Protein AF-A0A2T4LJW8-F1 (afdb_monomer_lite)

pLDDT: mean 87.99, std 11.48, range [45.34, 96.75]

Foldseek 3Di:
DVVVVLQVQLCPQLVVVLVVLVVLLVVLVQQLDCVRPNPCSDPPHPSVVVSVVSNVVSVVCVVVVVVSCVVSNCVSSDDDDPPDD

Structure (mmCIF, N/CA/C/O backbone):
data_AF-A0A2T4LJW8-F1
#
_entry.id   AF-A0A2T4LJW8-F1
#
loop_
_atom_site.group_PDB
_atom_site.id
_atom_site.type_symbol
_atom_site.label_atom_id
_atom_site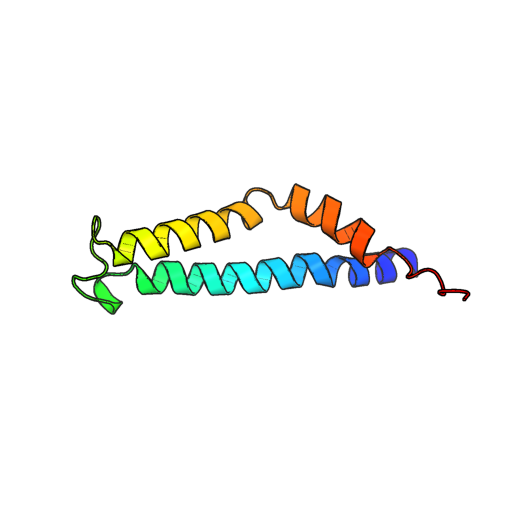.label_alt_id
_atom_site.label_comp_id
_atom_site.label_asym_id
_atom_site.label_entity_id
_atom_site.label_seq_id
_atom_site.pdbx_PDB_ins_code
_atom_site.Cartn_x
_atom_site.Cartn_y
_atom_site.Cartn_z
_atom_site.occupancy
_atom_site.B_iso_or_equiv
_atom_site.auth_seq_id
_atom_site.auth_comp_id
_atom_site.auth_asym_id
_atom_site.auth_atom_id
_atom_site.pdbx_PDB_model_num
ATOM 1 N N . MET A 1 1 ? 17.120 10.998 -24.961 1.00 66.81 1 MET A N 1
ATOM 2 C CA . MET A 1 1 ? 15.846 11.677 -24.608 1.00 66.81 1 MET A CA 1
ATOM 3 C C . MET A 1 1 ? 14.606 10.784 -24.741 1.00 66.81 1 MET A C 1
ATOM 5 O O . MET A 1 1 ? 13.824 10.732 -23.801 1.00 66.81 1 MET A O 1
ATOM 9 N N . ASN A 1 2 ? 14.425 10.042 -25.844 1.00 81.50 2 ASN A N 1
ATOM 10 C CA . ASN A 1 2 ? 13.228 9.203 -26.051 1.00 81.50 2 ASN A CA 1
ATOM 11 C C . ASN A 1 2 ? 13.086 8.033 -25.060 1.00 81.50 2 ASN A C 1
ATOM 13 O O 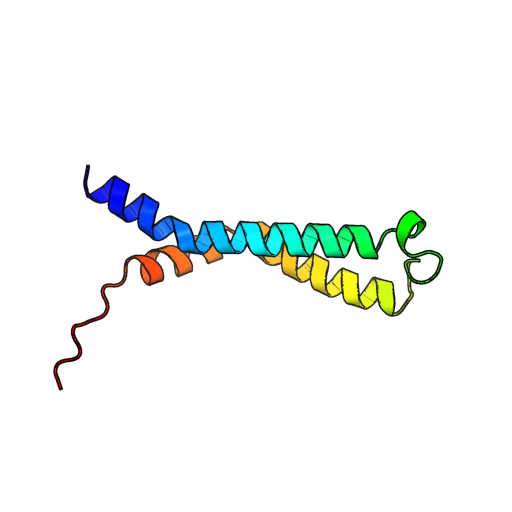. ASN A 1 2 ? 11.975 7.736 -24.635 1.00 81.50 2 ASN A O 1
ATOM 17 N N . ALA A 1 3 ? 14.194 7.411 -24.645 1.00 82.31 3 ALA A N 1
ATOM 18 C CA . ALA A 1 3 ? 14.171 6.320 -23.667 1.00 82.31 3 ALA A CA 1
ATOM 19 C C . ALA A 1 3 ? 13.645 6.769 -22.292 1.00 82.31 3 ALA A C 1
ATOM 21 O O . ALA A 1 3 ? 12.780 6.108 -21.732 1.00 82.31 3 ALA A O 1
ATOM 22 N N . ILE A 1 4 ? 14.088 7.931 -21.797 1.00 86.12 4 ILE A N 1
ATOM 23 C CA . ILE A 1 4 ? 13.642 8.496 -20.511 1.00 86.12 4 ILE A CA 1
ATOM 24 C C . ILE A 1 4 ? 12.155 8.864 -20.563 1.00 86.12 4 ILE A C 1
ATOM 26 O O . ILE A 1 4 ? 11.414 8.532 -19.645 1.00 86.12 4 ILE A O 1
ATOM 30 N N . LYS A 1 5 ? 11.687 9.486 -21.656 1.00 87.44 5 LYS A N 1
ATOM 31 C CA . LYS A 1 5 ? 10.255 9.787 -21.837 1.00 87.44 5 LYS A CA 1
ATOM 32 C C . LYS A 1 5 ? 9.401 8.518 -21.863 1.00 87.44 5 LYS A C 1
ATOM 34 O O . LYS A 1 5 ? 8.343 8.475 -21.246 1.00 87.44 5 LYS A O 1
ATOM 39 N N . ARG A 1 6 ? 9.871 7.478 -22.556 1.00 84.19 6 ARG A N 1
ATOM 40 C CA . ARG A 1 6 ? 9.178 6.189 -22.653 1.00 84.19 6 ARG A CA 1
ATOM 41 C C . ARG A 1 6 ? 9.184 5.432 -21.321 1.00 84.19 6 ARG A C 1
ATOM 43 O O . ARG A 1 6 ? 8.172 4.844 -20.969 1.00 84.19 6 ARG A O 1
ATOM 50 N N . PHE A 1 7 ? 10.277 5.504 -20.565 1.00 87.44 7 PHE A N 1
ATOM 51 C CA . PHE A 1 7 ? 10.363 4.967 -19.209 1.00 87.44 7 PHE A CA 1
ATOM 52 C C . PHE A 1 7 ? 9.420 5.706 -18.250 1.00 87.44 7 PHE A C 1
ATOM 54 O O . PHE A 1 7 ? 8.606 5.072 -17.592 1.00 87.44 7 PHE A O 1
ATOM 61 N N . GLY A 1 8 ? 9.433 7.043 -18.245 1.00 88.31 8 GLY A N 1
ATOM 62 C CA . GLY A 1 8 ? 8.512 7.842 -17.429 1.00 88.31 8 GLY A CA 1
ATOM 63 C C . GLY A 1 8 ? 7.038 7.587 -17.765 1.00 88.31 8 GLY A C 1
ATOM 64 O O . GLY A 1 8 ? 6.219 7.433 -16.868 1.00 88.31 8 GLY A O 1
ATOM 65 N N . SER A 1 9 ? 6.702 7.451 -19.053 1.00 87.94 9 SER A N 1
ATOM 66 C CA . SER A 1 9 ? 5.359 7.050 -19.498 1.00 87.94 9 SER A CA 1
ATOM 67 C C . SER A 1 9 ? 4.973 5.649 -19.011 1.00 87.94 9 SER A C 1
ATOM 69 O O . SER A 1 9 ? 3.837 5.444 -18.592 1.00 87.94 9 SER A O 1
ATOM 71 N N . ALA A 1 10 ? 5.904 4.696 -19.030 1.00 89.56 10 ALA A N 1
ATOM 72 C CA . ALA A 1 10 ? 5.682 3.335 -18.557 1.00 89.56 10 ALA A CA 1
ATOM 73 C C . ALA A 1 10 ? 5.464 3.244 -17.037 1.00 89.56 10 ALA A C 1
ATOM 75 O O . ALA A 1 10 ? 4.740 2.367 -16.562 1.00 89.56 10 ALA A O 1
ATOM 76 N N . MET A 1 11 ? 6.047 4.168 -16.274 1.00 91.44 11 MET A N 1
ATOM 77 C CA . MET A 1 11 ? 5.892 4.241 -14.820 1.00 91.44 11 MET A CA 1
ATOM 78 C C . MET A 1 11 ? 4.522 4.755 -14.364 1.00 91.44 11 MET A C 1
ATOM 80 O O . MET A 1 11 ? 4.199 4.621 -13.188 1.00 91.44 11 MET A O 1
ATOM 84 N N . ILE A 1 12 ? 3.686 5.300 -15.253 1.00 90.62 12 ILE A N 1
ATOM 85 C CA . ILE A 1 12 ? 2.348 5.792 -14.878 1.00 90.62 12 ILE A CA 1
ATOM 86 C C . ILE A 1 12 ? 1.496 4.680 -14.256 1.00 90.62 12 ILE A C 1
ATOM 88 O O . ILE A 1 12 ? 0.793 4.930 -13.282 1.00 90.62 12 ILE A O 1
ATOM 92 N N . VAL A 1 13 ? 1.587 3.455 -14.782 1.00 88.56 13 VAL A N 1
ATOM 93 C CA . VAL A 1 13 ? 0.814 2.300 -14.299 1.00 88.56 13 VAL A CA 1
ATOM 94 C C . VAL A 1 13 ? 1.127 1.963 -12.832 1.00 88.56 13 VAL A C 1
ATOM 96 O O . VAL A 1 13 ? 0.203 2.007 -12.019 1.00 88.56 13 VAL A O 1
ATOM 99 N N . PRO A 1 14 ? 2.386 1.675 -12.444 1.00 90.06 14 PRO A N 1
ATOM 100 C CA . PRO A 1 14 ? 2.705 1.410 -11.042 1.00 90.06 14 PRO A CA 1
ATOM 101 C C . PRO A 1 14 ? 2.435 2.622 -10.134 1.00 90.06 14 PRO A C 1
ATOM 103 O O . PRO A 1 14 ? 1.948 2.450 -9.020 1.00 90.06 14 PRO A O 1
ATOM 106 N N . VAL A 1 15 ? 2.658 3.852 -10.614 1.00 92.00 15 VAL A N 1
ATOM 107 C CA . VAL A 1 15 ? 2.388 5.076 -9.835 1.00 92.00 15 VAL A CA 1
ATOM 108 C C . VAL A 1 15 ? 0.899 5.234 -9.503 1.00 92.00 15 VAL A C 1
ATOM 110 O O . VAL A 1 15 ? 0.553 5.498 -8.353 1.00 92.00 15 VAL A O 1
ATOM 113 N N . LEU A 1 16 ? 0.009 5.033 -10.480 1.00 92.88 16 LEU A N 1
ATOM 114 C CA . LEU A 1 16 ? -1.444 5.051 -10.268 1.00 92.88 16 LEU A CA 1
ATOM 115 C C . LEU A 1 16 ? -1.884 3.981 -9.270 1.00 92.88 16 LEU A C 1
ATOM 117 O O . LEU A 1 16 ? -2.767 4.228 -8.450 1.00 92.88 16 LEU A O 1
ATOM 121 N N . MET A 1 17 ? -1.249 2.811 -9.319 1.00 92.06 17 MET A N 1
ATOM 122 C CA . MET A 1 17 ? -1.537 1.730 -8.389 1.00 92.06 17 MET A CA 1
ATOM 123 C C . MET A 1 17 ? -1.199 2.137 -6.951 1.00 92.06 17 MET A C 1
ATOM 125 O O . MET A 1 17 ? -2.038 1.984 -6.066 1.00 92.06 17 MET A O 1
ATOM 129 N N . PHE A 1 18 ? -0.038 2.753 -6.713 1.00 93.56 18 PHE A N 1
ATOM 130 C CA . PHE A 1 18 ? 0.307 3.265 -5.383 1.00 93.56 18 PHE A CA 1
ATOM 131 C C . PHE A 1 18 ? -0.638 4.362 -4.899 1.00 93.56 18 PHE A C 1
ATOM 133 O O . PHE A 1 18 ? -1.017 4.354 -3.731 1.00 93.56 18 PHE A O 1
ATOM 140 N N . ALA A 1 19 ? -1.061 5.275 -5.776 1.00 94.94 19 ALA A N 1
ATOM 141 C CA . ALA A 1 19 ? -2.038 6.298 -5.407 1.00 94.94 19 ALA A CA 1
ATOM 142 C C . ALA A 1 19 ? -3.372 5.670 -4.967 1.00 94.94 19 ALA A C 1
ATOM 144 O O . ALA A 1 19 ? -3.924 6.047 -3.935 1.00 94.94 19 ALA A O 1
ATOM 145 N N . PHE A 1 20 ? -3.854 4.666 -5.704 1.00 95.38 20 PHE A N 1
ATOM 146 C CA . PHE A 1 20 ? -5.064 3.929 -5.352 1.00 95.38 20 PHE A CA 1
ATOM 147 C C . PHE A 1 20 ? -4.932 3.224 -3.995 1.00 95.38 20 PHE A C 1
ATOM 149 O O . PHE A 1 20 ? -5.741 3.462 -3.098 1.00 95.38 20 PHE A O 1
ATOM 156 N N . PHE A 1 21 ? -3.894 2.403 -3.810 1.00 95.44 21 PHE A N 1
ATOM 157 C CA . PHE A 1 21 ? -3.704 1.666 -2.559 1.00 95.44 21 PHE A CA 1
ATOM 158 C C . PHE A 1 21 ? -3.413 2.588 -1.372 1.00 95.44 21 PHE A C 1
ATOM 160 O O . PHE A 1 21 ? -3.835 2.279 -0.264 1.00 95.44 21 PHE A O 1
ATOM 167 N N . GLY A 1 22 ? -2.779 3.743 -1.587 1.00 95.88 22 GLY A N 1
ATOM 168 C CA . GLY A 1 22 ? -2.580 4.756 -0.551 1.00 95.88 22 GLY A CA 1
ATOM 169 C C . GLY A 1 22 ? -3.897 5.352 -0.048 1.00 95.88 22 GLY A C 1
ATOM 170 O O . GLY A 1 22 ? -4.085 5.498 1.157 1.00 95.88 22 GLY A O 1
ATOM 171 N N . ILE A 1 23 ? -4.843 5.632 -0.950 1.00 96.75 23 ILE A N 1
ATOM 172 C CA . ILE A 1 23 ? -6.189 6.095 -0.575 1.00 96.75 23 ILE A CA 1
ATOM 173 C C . ILE A 1 23 ? -6.948 4.994 0.174 1.00 96.75 23 ILE A C 1
ATOM 175 O O . ILE A 1 23 ? -7.547 5.261 1.215 1.00 96.75 23 ILE A O 1
ATOM 179 N N . VAL A 1 24 ? -6.895 3.753 -0.321 1.00 96.38 24 VAL A N 1
ATOM 180 C CA . VAL A 1 24 ? -7.522 2.595 0.341 1.00 96.38 24 VAL A CA 1
ATOM 181 C C . VAL A 1 24 ? -6.967 2.407 1.751 1.00 96.38 24 VAL A C 1
ATOM 183 O O . VAL A 1 24 ? -7.739 2.200 2.684 1.00 96.38 24 VAL A O 1
ATOM 186 N N . LEU A 1 25 ? -5.651 2.533 1.921 1.00 96.62 25 LEU A N 1
ATOM 187 C CA . LEU A 1 25 ? -4.997 2.443 3.220 1.00 96.62 25 LEU A CA 1
ATOM 188 C C . LEU A 1 25 ? -5.446 3.576 4.149 1.00 96.62 25 LEU A C 1
ATOM 190 O O . LEU A 1 25 ? -5.778 3.325 5.302 1.00 96.62 25 LEU A O 1
ATOM 194 N N . GLY A 1 26 ? -5.541 4.803 3.629 1.00 96.12 26 GLY A N 1
ATOM 195 C CA . GLY A 1 26 ? -6.086 5.942 4.365 1.00 96.12 26 GLY A CA 1
ATOM 196 C C . GLY A 1 26 ? -7.503 5.681 4.878 1.00 96.12 26 GLY A C 1
ATOM 197 O O . GLY A 1 26 ? -7.779 5.912 6.054 1.00 96.12 26 GLY A O 1
ATOM 198 N N . PHE A 1 27 ? -8.386 5.136 4.034 1.00 96.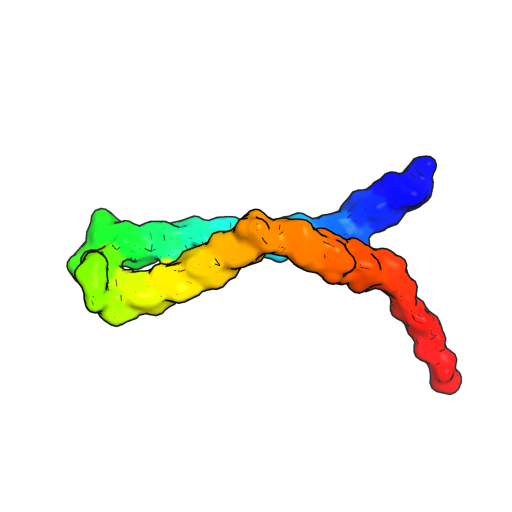00 27 PHE A N 1
ATOM 199 C CA . PHE A 1 27 ? -9.738 4.757 4.451 1.00 96.00 27 PHE A CA 1
ATOM 200 C C . PHE A 1 27 ? -9.748 3.610 5.458 1.00 96.00 27 PHE A C 1
ATOM 202 O O . PHE A 1 27 ? -10.475 3.690 6.445 1.00 96.00 27 PHE A O 1
ATOM 209 N N . ALA A 1 28 ? -8.935 2.573 5.255 1.00 95.38 28 ALA A N 1
ATOM 210 C CA . ALA A 1 28 ? -8.853 1.460 6.191 1.00 95.38 28 ALA A CA 1
ATOM 211 C C . ALA A 1 28 ? -8.418 1.939 7.584 1.00 95.38 28 ALA A C 1
ATOM 213 O O . ALA A 1 28 ? -9.082 1.634 8.572 1.00 95.38 28 ALA A O 1
ATOM 214 N N . THR A 1 29 ? -7.384 2.778 7.666 1.00 94.38 29 THR A N 1
ATOM 215 C CA . THR A 1 29 ? -6.921 3.365 8.930 1.00 94.38 29 THR A CA 1
ATOM 216 C C . THR A 1 29 ? -7.980 4.262 9.570 1.00 94.38 29 THR A C 1
ATOM 218 O O . THR A 1 29 ? -8.199 4.190 10.778 1.00 94.38 29 THR A O 1
ATOM 221 N N . LEU A 1 30 ? -8.679 5.076 8.773 1.00 95.00 30 LEU A N 1
ATOM 222 C CA . LEU A 1 30 ? -9.756 5.943 9.255 1.00 95.00 30 LEU A CA 1
ATOM 223 C C . LEU A 1 30 ? -10.909 5.129 9.861 1.00 95.00 30 LEU A C 1
ATOM 225 O O . LEU A 1 30 ? -11.396 5.443 10.944 1.00 95.00 30 LEU A O 1
ATOM 229 N N . PHE A 1 31 ? -11.335 4.069 9.177 1.00 93.12 31 PHE A N 1
ATOM 230 C CA . PHE A 1 31 ? -12.480 3.250 9.573 1.00 93.12 31 PHE A CA 1
ATOM 231 C C . PHE A 1 31 ? -12.182 2.253 10.690 1.00 93.12 31 PHE A C 1
ATOM 233 O O . PHE A 1 31 ? -13.114 1.755 11.323 1.00 93.12 31 PHE A O 1
ATOM 240 N N . LYS A 1 32 ? -10.905 1.999 10.975 1.00 93.19 32 LYS A N 1
ATOM 241 C CA . LYS A 1 32 ? -10.475 1.305 12.189 1.00 93.19 32 LYS A CA 1
ATOM 242 C C . LYS A 1 32 ? -10.304 2.222 13.398 1.00 93.19 32 LYS A C 1
ATOM 244 O O . LYS A 1 32 ? -9.995 1.722 14.469 1.00 93.19 32 LYS A O 1
ATOM 249 N N . ASN A 1 33 ? -10.464 3.538 13.261 1.00 93.19 33 ASN A N 1
ATOM 250 C CA . ASN A 1 33 ? -10.292 4.452 14.383 1.00 93.19 33 ASN A CA 1
ATOM 251 C C . ASN A 1 33 ? -11.571 4.503 15.250 1.00 93.19 33 ASN A C 1
ATOM 253 O O . ASN A 1 33 ? -12.595 5.016 14.778 1.00 93.19 33 ASN A O 1
ATOM 257 N N . PRO A 1 34 ? -11.533 4.060 16.525 1.00 91.19 34 PRO A N 1
ATOM 258 C CA . PRO A 1 34 ? -12.695 4.106 17.415 1.00 91.19 34 PRO A CA 1
ATOM 259 C C . PRO A 1 34 ? -13.185 5.528 17.705 1.00 91.19 34 PRO A C 1
ATOM 261 O O . PRO A 1 34 ? -14.364 5.726 17.972 1.00 91.19 34 PRO A O 1
ATOM 264 N N . ALA A 1 35 ? -12.321 6.543 17.593 1.00 91.06 35 ALA A N 1
ATOM 265 C CA . ALA A 1 35 ? -12.732 7.938 17.749 1.00 91.06 35 ALA A CA 1
ATOM 266 C C . ALA A 1 35 ? -13.664 8.418 16.621 1.00 91.06 35 ALA A C 1
ATOM 268 O O . ALA A 1 35 ? -14.382 9.398 16.798 1.00 91.06 35 ALA A O 1
ATOM 269 N N . ILE A 1 36 ? -13.648 7.745 15.464 1.00 91.25 36 ILE A N 1
ATOM 270 C CA . ILE A 1 36 ? -14.443 8.109 14.283 1.00 91.25 36 ILE A CA 1
ATOM 271 C C . ILE A 1 36 ? -15.637 7.171 14.129 1.00 91.25 36 ILE A C 1
ATOM 273 O O . ILE A 1 36 ? -16.752 7.620 13.885 1.00 91.25 36 ILE A O 1
ATOM 277 N N . MET A 1 37 ? -15.403 5.867 14.271 1.00 90.44 37 MET A N 1
ATOM 278 C CA . MET A 1 37 ? -16.415 4.834 14.056 1.00 90.44 37 MET A CA 1
ATOM 279 C C . MET A 1 37 ? -17.103 4.368 15.346 1.00 90.44 37 MET A C 1
ATOM 281 O O . MET A 1 37 ? -18.090 3.645 15.280 1.00 90.44 37 MET A O 1
ATOM 285 N N . GLY A 1 38 ? -16.635 4.789 16.523 1.00 88.62 38 GLY A N 1
ATOM 286 C CA . GLY A 1 38 ? -17.167 4.342 17.809 1.00 88.62 38 GLY A CA 1
ATOM 287 C C . GLY A 1 38 ? -16.773 2.900 18.144 1.00 88.62 38 GLY A C 1
ATOM 288 O O . GLY A 1 38 ? -15.773 2.376 17.651 1.00 88.62 38 GLY A O 1
ATOM 289 N N . SER A 1 39 ? -17.586 2.235 18.968 1.00 88.56 39 SER A N 1
ATOM 290 C CA . SER A 1 39 ? -17.286 0.897 19.506 1.00 88.56 39 SER A CA 1
ATOM 291 C C . SER A 1 39 ? -17.230 -0.214 18.452 1.00 88.56 39 SER A C 1
ATOM 293 O O . SER A 1 39 ? -16.631 -1.259 18.690 1.00 88.56 39 SER A O 1
ATOM 295 N N . ILE A 1 40 ? -17.798 -0.006 17.258 1.00 88.31 40 ILE A N 1
ATOM 296 C CA . ILE A 1 40 ? -17.692 -0.984 16.164 1.00 88.31 40 ILE A CA 1
ATOM 297 C C . ILE A 1 40 ? -16.276 -1.079 15.598 1.00 88.31 40 ILE A C 1
ATOM 299 O O . ILE A 1 40 ? -15.965 -2.069 14.953 1.00 88.31 40 ILE A O 1
ATOM 303 N N . ALA A 1 41 ? -15.421 -0.080 15.813 1.00 88.38 41 ALA A N 1
ATOM 304 C CA . ALA A 1 41 ? -14.029 -0.109 15.378 1.00 88.38 41 ALA A CA 1
ATOM 305 C C . ALA A 1 41 ? -13.064 -0.531 16.488 1.00 88.38 41 ALA A C 1
ATOM 307 O O . ALA A 1 41 ? -11.856 -0.429 16.306 1.00 88.38 41 ALA A O 1
ATOM 308 N N . GLU A 1 42 ? -13.570 -1.031 17.616 1.00 89.12 42 GLU A N 1
ATOM 309 C CA . GLU A 1 42 ? -12.712 -1.639 18.627 1.00 89.12 42 GLU A CA 1
ATOM 310 C C . GLU A 1 42 ? -12.091 -2.954 18.148 1.00 89.12 42 GLU A C 1
ATOM 312 O O . GLU A 1 42 ? -12.649 -3.693 17.319 1.00 89.12 42 GLU A O 1
ATOM 317 N N . ASP A 1 43 ? -10.925 -3.247 18.719 1.00 79.81 43 ASP A N 1
ATOM 318 C CA . ASP A 1 43 ? -10.172 -4.462 18.458 1.00 79.81 43 ASP A CA 1
ATOM 319 C C . ASP A 1 43 ? -11.019 -5.706 18.764 1.00 79.81 43 ASP A C 1
ATOM 321 O O . ASP A 1 43 ? -11.617 -5.859 19.827 1.00 79.81 43 ASP A O 1
ATOM 325 N N . GLY A 1 44 ? -11.070 -6.630 17.802 1.00 85.88 44 GLY A N 1
ATOM 326 C CA . GLY A 1 44 ? -11.782 -7.906 17.935 1.00 85.88 44 GLY A CA 1
ATOM 327 C C . GLY A 1 44 ? -13.175 -7.944 17.301 1.00 85.88 44 GLY A C 1
ATOM 328 O O . GLY A 1 44 ? -13.678 -9.042 17.026 1.00 85.88 44 GLY A O 1
ATOM 329 N N . THR A 1 45 ? -13.754 -6.790 16.967 1.00 91.25 45 THR A N 1
ATOM 330 C CA . THR A 1 45 ? -15.017 -6.700 16.222 1.00 91.25 45 THR A CA 1
ATOM 331 C C . THR A 1 45 ? -14.876 -7.212 14.782 1.00 91.25 45 THR A C 1
ATOM 333 O O . THR A 1 45 ? -13.799 -7.192 14.177 1.00 91.25 45 THR A O 1
ATOM 336 N N . THR A 1 46 ? -15.980 -7.675 14.188 1.00 91.81 46 THR A N 1
ATOM 337 C CA . THR A 1 46 ? -15.999 -8.107 12.777 1.00 91.81 46 THR A CA 1
ATOM 338 C C . THR A 1 46 ? -15.652 -6.957 11.829 1.00 91.81 46 THR A C 1
ATOM 340 O O . THR A 1 46 ? -14.950 -7.166 10.843 1.00 91.81 46 THR A O 1
ATOM 343 N N . TRP A 1 47 ? -16.085 -5.737 12.152 1.00 92.31 47 TRP A N 1
ATOM 344 C CA . TRP A 1 47 ? -15.780 -4.534 11.380 1.00 92.31 47 TRP A CA 1
ATOM 345 C C . TRP A 1 47 ? -14.276 -4.237 11.352 1.00 92.31 47 TRP A C 1
ATOM 347 O O . TRP A 1 47 ? -13.698 -4.126 10.270 1.00 92.31 47 TRP A O 1
ATOM 357 N N . PHE A 1 48 ? -13.615 -4.212 12.515 1.00 93.75 48 PHE A N 1
ATOM 358 C CA . PHE A 1 48 ? -12.167 -4.008 12.590 1.00 93.75 48 PHE A CA 1
ATOM 359 C C . PHE A 1 48 ? -11.390 -5.089 11.827 1.00 93.75 48 PHE A C 1
ATOM 361 O O . PHE A 1 48 ? -10.417 -4.786 11.134 1.00 93.75 48 PHE A O 1
ATOM 368 N N . LYS A 1 49 ? -11.835 -6.352 11.896 1.00 93.56 49 LYS A N 1
ATOM 369 C CA . LYS A 1 49 ? -11.217 -7.470 11.161 1.00 93.56 49 LYS A CA 1
ATOM 370 C C . LYS A 1 49 ? -11.301 -7.289 9.645 1.00 93.56 49 LYS A C 1
ATOM 372 O O . LYS A 1 49 ? -10.294 -7.487 8.971 1.00 93.56 49 LYS A O 1
ATOM 377 N N . ILE A 1 50 ? -12.457 -6.883 9.113 1.00 94.69 50 ILE 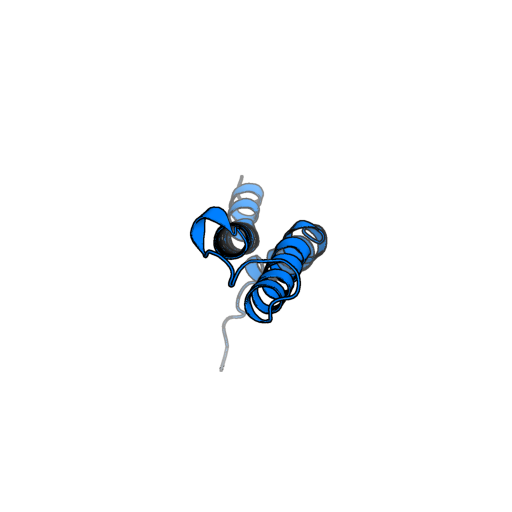A N 1
ATOM 378 C CA . ILE A 1 50 ? -12.632 -6.635 7.670 1.00 94.69 50 ILE A CA 1
ATOM 379 C C . ILE A 1 50 ? -11.652 -5.557 7.197 1.00 94.69 50 ILE A C 1
ATOM 381 O O . ILE A 1 50 ? -10.897 -5.779 6.249 1.00 94.69 50 ILE A O 1
ATOM 385 N N . TRP A 1 51 ? -11.607 -4.417 7.889 1.00 94.94 51 TRP A N 1
ATOM 386 C CA . TRP A 1 51 ? -10.702 -3.327 7.522 1.00 94.94 51 TRP A CA 1
ATOM 387 C C . TRP A 1 51 ? -9.231 -3.676 7.726 1.00 94.94 51 TRP A C 1
ATOM 389 O O . TRP A 1 51 ? -8.403 -3.243 6.933 1.00 94.94 51 TRP A O 1
ATOM 399 N N . SER A 1 52 ? -8.900 -4.515 8.709 1.00 94.31 52 SER A N 1
ATOM 400 C CA . SER A 1 52 ? -7.532 -5.007 8.912 1.00 94.31 52 SER A CA 1
ATOM 401 C C . SER A 1 52 ? -7.043 -5.887 7.760 1.00 94.31 52 SER A C 1
ATOM 403 O O . SER A 1 52 ? -5.879 -5.800 7.375 1.00 94.31 52 SER A O 1
ATOM 405 N N . VAL A 1 53 ? -7.918 -6.706 7.165 1.00 95.62 53 VAL A N 1
ATOM 406 C CA . VAL A 1 53 ? -7.574 -7.490 5.965 1.00 95.62 53 VAL A CA 1
ATOM 407 C C . VAL A 1 53 ? -7.324 -6.566 4.772 1.00 95.62 53 VAL A C 1
ATOM 409 O O . VAL A 1 53 ? -6.339 -6.744 4.056 1.00 95.62 53 VAL A O 1
ATOM 412 N N . ILE A 1 54 ? -8.175 -5.552 4.580 1.00 95.62 54 ILE A N 1
ATOM 413 C CA . ILE A 1 54 ? -8.010 -4.553 3.512 1.00 95.62 54 ILE A CA 1
ATOM 414 C C . ILE A 1 54 ? -6.707 -3.766 3.702 1.00 95.62 54 ILE A C 1
ATOM 416 O O . ILE A 1 54 ? -5.950 -3.592 2.749 1.00 95.62 54 ILE A O 1
ATOM 420 N N . GLU A 1 55 ? -6.419 -3.329 4.927 1.00 95.81 55 GLU A N 1
ATOM 421 C CA . GLU A 1 55 ? -5.191 -2.615 5.274 1.00 95.81 55 GLU A CA 1
ATOM 422 C C . GLU A 1 55 ? -3.946 -3.473 5.008 1.00 95.81 55 GLU A C 1
ATOM 424 O O . GLU A 1 55 ? -2.998 -3.009 4.378 1.00 95.81 55 GLU A O 1
ATOM 429 N N . SER A 1 56 ? -3.963 -4.746 5.418 1.00 95.06 56 SER A N 1
ATOM 430 C CA . SER A 1 56 ? -2.875 -5.696 5.158 1.00 95.06 56 SER A CA 1
ATOM 431 C C . SER A 1 56 ? -2.648 -5.914 3.656 1.00 95.06 56 SER A C 1
ATOM 433 O O . SER A 1 56 ? -1.505 -5.903 3.188 1.00 95.06 56 SER A O 1
ATOM 435 N N . GLY A 1 57 ? -3.725 -6.025 2.873 1.00 93.62 57 GLY A N 1
ATOM 436 C CA . GLY A 1 57 ? -3.641 -6.082 1.413 1.00 93.62 57 GLY A CA 1
ATOM 437 C C . GLY A 1 57 ? -3.066 -4.798 0.805 1.00 93.62 57 GLY A C 1
ATOM 438 O O . GLY A 1 57 ? -2.225 -4.865 -0.089 1.00 93.62 57 GLY A O 1
ATOM 439 N N . GLY A 1 58 ? -3.446 -3.631 1.333 1.00 93.94 58 GLY A N 1
ATOM 440 C CA . GLY A 1 58 ? -2.881 -2.340 0.941 1.00 93.94 58 GLY A CA 1
ATOM 441 C C . GLY A 1 58 ? -1.375 -2.265 1.191 1.00 93.94 58 GLY A C 1
ATOM 442 O O . GLY A 1 58 ? -0.615 -1.967 0.270 1.00 93.94 58 GLY A O 1
ATOM 443 N N . TRP A 1 59 ? -0.926 -2.620 2.397 1.00 94.69 59 TRP A N 1
ATOM 444 C CA . TRP A 1 59 ? 0.498 -2.665 2.749 1.00 94.69 59 TRP A CA 1
ATOM 445 C C . TRP A 1 59 ? 1.298 -3.651 1.901 1.00 94.69 59 TRP A C 1
ATOM 447 O O . TRP A 1 59 ? 2.455 -3.381 1.598 1.00 94.69 59 TRP A O 1
ATOM 457 N N . THR A 1 60 ? 0.695 -4.758 1.463 1.00 94.62 60 THR A N 1
ATOM 458 C CA . THR A 1 60 ? 1.362 -5.764 0.619 1.00 94.62 60 THR A CA 1
ATOM 459 C C . THR A 1 60 ? 1.924 -5.144 -0.666 1.00 94.62 60 THR A C 1
ATOM 461 O O . THR A 1 60 ? 3.049 -5.444 -1.053 1.00 94.62 60 THR A O 1
ATOM 464 N N . ILE A 1 61 ? 1.188 -4.227 -1.301 1.00 93.06 61 ILE A N 1
ATOM 465 C CA . ILE A 1 61 ? 1.633 -3.537 -2.523 1.00 93.06 61 ILE A CA 1
ATOM 466 C C . ILE A 1 61 ? 2.832 -2.620 -2.264 1.00 93.06 61 ILE A C 1
ATOM 468 O O . ILE A 1 61 ? 3.732 -2.534 -3.099 1.00 93.06 61 ILE A O 1
ATOM 472 N N . PHE A 1 62 ? 2.858 -1.950 -1.111 1.00 92.75 62 PHE A N 1
ATOM 473 C CA . PHE A 1 62 ? 3.972 -1.087 -0.717 1.00 92.75 62 PHE A CA 1
ATOM 474 C C . PHE A 1 62 ? 5.199 -1.891 -0.271 1.00 92.75 62 PHE A C 1
ATOM 476 O O . PHE A 1 62 ? 6.322 -1.509 -0.592 1.00 92.75 62 PHE A O 1
ATOM 483 N N . ASN A 1 63 ? 4.990 -3.020 0.409 1.00 94.81 63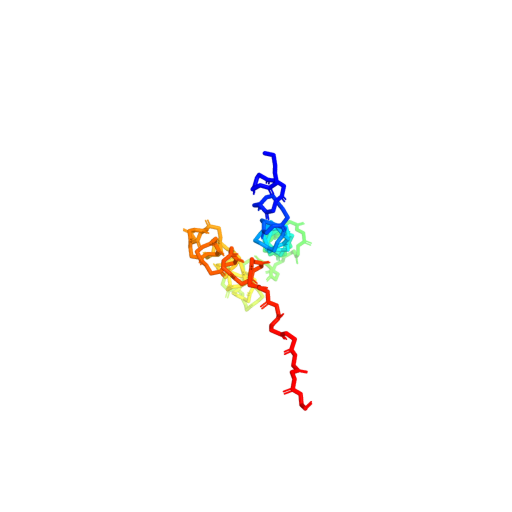 ASN A N 1
ATOM 484 C CA . ASN A 1 63 ? 6.052 -3.925 0.852 1.00 94.81 63 ASN A CA 1
ATOM 485 C C . ASN A 1 63 ? 6.705 -4.679 -0.310 1.00 94.81 63 ASN A C 1
ATOM 487 O O . ASN A 1 63 ? 7.876 -5.021 -0.217 1.00 94.81 63 ASN A O 1
ATOM 491 N N . HIS A 1 64 ? 5.953 -4.922 -1.387 1.00 94.56 64 HIS A N 1
ATOM 492 C CA . HIS A 1 64 ? 6.422 -5.614 -2.588 1.00 94.56 64 HIS A CA 1
ATOM 493 C C . HIS A 1 64 ? 6.443 -4.699 -3.810 1.00 94.56 64 HIS A C 1
ATOM 495 O O . HIS A 1 64 ? 6.057 -5.093 -4.918 1.00 94.56 64 HIS A O 1
ATOM 501 N N . MET A 1 65 ? 6.892 -3.458 -3.621 1.00 93.94 65 MET A N 1
ATOM 502 C CA . MET A 1 65 ? 6.975 -2.471 -4.697 1.00 93.94 65 MET A CA 1
ATOM 503 C C . MET A 1 65 ? 7.799 -2.987 -5.886 1.00 93.94 65 MET A C 1
ATOM 505 O O . MET A 1 65 ? 7.467 -2.726 -7.040 1.00 93.94 65 MET A O 1
ATOM 509 N N . GLU A 1 66 ? 8.836 -3.780 -5.630 1.00 92.44 66 GLU A N 1
ATOM 510 C CA . GLU A 1 66 ? 9.693 -4.383 -6.643 1.00 92.44 66 GLU A CA 1
ATOM 511 C C . GLU A 1 66 ? 8.911 -5.274 -7.612 1.00 92.44 66 GLU A C 1
ATOM 513 O O . GLU A 1 66 ? 9.106 -5.175 -8.825 1.00 92.44 66 GLU A O 1
ATOM 518 N N . ILE A 1 67 ? 7.962 -6.070 -7.112 1.00 93.19 67 ILE A N 1
ATOM 519 C CA . ILE A 1 67 ? 7.122 -6.943 -7.942 1.00 93.19 67 ILE A CA 1
ATOM 520 C C . ILE A 1 67 ? 6.194 -6.092 -8.813 1.00 93.19 67 ILE A C 1
ATOM 522 O O . ILE A 1 67 ? 6.029 -6.350 -10.008 1.00 93.19 67 ILE A O 1
ATOM 526 N N . VAL A 1 68 ? 5.636 -5.028 -8.237 1.00 92.75 68 VAL A N 1
ATOM 527 C CA . VAL A 1 68 ? 4.778 -4.076 -8.949 1.00 92.75 68 VAL A CA 1
ATOM 528 C C . VAL A 1 68 ? 5.519 -3.437 -10.122 1.00 92.75 68 VAL A C 1
ATOM 530 O O . VAL A 1 68 ? 4.974 -3.352 -11.223 1.00 92.75 68 VAL A O 1
ATOM 533 N N . PHE A 1 69 ? 6.772 -3.024 -9.927 1.00 92.00 69 PHE A N 1
ATOM 534 C CA . PHE A 1 69 ? 7.578 -2.434 -10.995 1.00 92.00 69 PHE A CA 1
ATOM 535 C C . PHE A 1 69 ? 8.062 -3.466 -12.018 1.00 92.00 69 PHE A C 1
ATOM 537 O O . PHE A 1 69 ? 8.030 -3.169 -13.215 1.00 92.00 69 PHE A O 1
ATOM 544 N N . VAL A 1 70 ? 8.465 -4.670 -11.591 1.00 92.44 70 VAL A N 1
ATOM 545 C CA . VAL A 1 70 ? 8.972 -5.709 -12.506 1.00 92.44 70 VAL A CA 1
ATOM 546 C C . VAL A 1 70 ? 7.886 -6.229 -13.446 1.00 92.44 70 VAL A C 1
ATOM 548 O O . VAL A 1 70 ? 8.186 -6.596 -14.577 1.00 92.44 70 VAL A O 1
ATOM 551 N N . VAL A 1 71 ? 6.623 -6.217 -13.010 1.00 90.25 71 VAL A N 1
ATOM 552 C CA . VAL A 1 71 ? 5.465 -6.598 -13.831 1.00 90.25 71 VAL A CA 1
ATOM 553 C C . VAL A 1 71 ? 4.892 -5.387 -14.572 1.00 90.25 71 VAL A C 1
ATOM 555 O O . VAL A 1 71 ? 4.601 -5.463 -15.766 1.00 90.25 71 VAL A O 1
ATOM 558 N N . GLY A 1 72 ? 4.764 -4.245 -13.896 1.00 87.50 72 GLY A N 1
ATOM 559 C CA . GLY A 1 72 ? 4.144 -3.042 -14.447 1.00 87.50 72 GLY A CA 1
ATOM 560 C C . GLY A 1 72 ? 4.928 -2.418 -15.601 1.00 87.50 72 GLY A C 1
ATOM 561 O O . GLY A 1 72 ? 4.315 -1.999 -16.582 1.00 87.50 72 GLY A O 1
ATOM 562 N N . LEU A 1 73 ? 6.266 -2.386 -15.525 1.00 90.75 73 LEU A N 1
ATOM 563 C CA . LEU A 1 73 ? 7.108 -1.777 -16.562 1.00 90.75 73 LEU A CA 1
ATOM 564 C C . LEU A 1 73 ? 7.069 -2.542 -17.896 1.00 90.75 73 LEU A C 1
ATOM 566 O O . LEU A 1 73 ? 6.832 -1.904 -18.922 1.00 90.75 73 LEU A O 1
ATOM 570 N N . PRO A 1 74 ? 7.267 -3.876 -17.956 1.00 87.56 74 PRO A N 1
ATOM 571 C CA . PRO A 1 74 ? 7.165 -4.603 -19.219 1.00 87.56 74 PRO A CA 1
ATOM 572 C C . PRO A 1 74 ? 5.770 -4.524 -19.838 1.00 87.56 74 PRO A C 1
ATOM 574 O O . PRO A 1 74 ? 5.664 -4.371 -21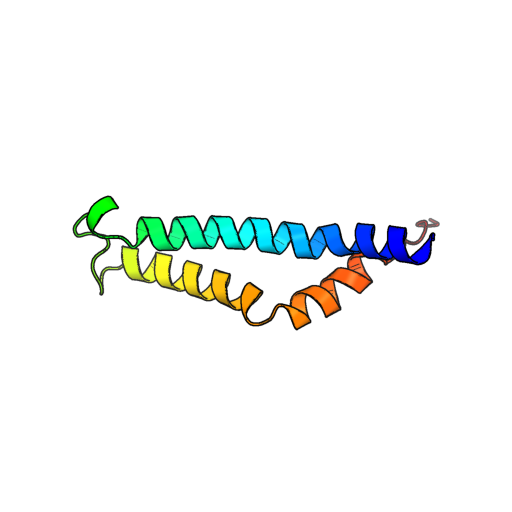.052 1.00 87.56 74 PRO A O 1
ATOM 577 N N . ILE A 1 75 ? 4.709 -4.572 -19.022 1.00 87.69 75 ILE A N 1
ATOM 578 C CA . ILE A 1 75 ? 3.323 -4.473 -19.500 1.00 87.69 75 ILE A CA 1
ATOM 579 C C . ILE A 1 75 ? 3.055 -3.105 -20.131 1.00 87.69 75 ILE A C 1
ATOM 581 O O . ILE A 1 75 ? 2.491 -3.033 -21.220 1.00 87.69 75 ILE A O 1
ATOM 585 N N . SER A 1 76 ? 3.473 -2.016 -19.486 1.00 83.00 76 SER A N 1
ATOM 586 C CA . SER A 1 76 ? 3.253 -0.664 -20.008 1.00 83.00 76 SER A CA 1
ATOM 587 C C . SER A 1 76 ? 4.173 -0.313 -21.184 1.00 83.00 76 SER A C 1
ATOM 589 O O . SER A 1 76 ? 3.826 0.530 -22.013 1.00 83.00 76 SER A O 1
ATOM 591 N N . LEU A 1 77 ? 5.330 -0.974 -21.297 1.00 84.06 77 LEU A N 1
ATOM 592 C CA . LEU A 1 77 ? 6.260 -0.843 -22.423 1.00 84.06 77 LEU A CA 1
ATOM 593 C C . LEU A 1 77 ? 5.938 -1.764 -23.603 1.00 84.06 77 LEU A C 1
ATOM 595 O O . LEU A 1 77 ? 6.497 -1.547 -24.691 1.00 84.06 77 LEU A O 1
ATOM 599 N N . ALA A 1 78 ? 5.090 -2.777 -23.401 1.00 83.88 78 ALA A N 1
ATOM 600 C CA . ALA A 1 78 ? 4.678 -3.702 -24.440 1.00 83.88 78 ALA A CA 1
ATOM 601 C C . ALA A 1 78 ? 3.908 -2.939 -25.522 1.00 83.88 78 ALA A C 1
ATOM 603 O O . ALA A 1 78 ? 2.883 -2.301 -25.280 1.00 83.88 78 ALA A O 1
ATOM 604 N N . LYS A 1 79 ? 4.404 -3.007 -26.758 1.00 64.94 79 LYS A N 1
ATOM 605 C CA . LYS A 1 79 ? 3.623 -2.558 -27.909 1.00 64.94 79 LYS A CA 1
ATOM 606 C C . LYS A 1 79 ? 2.495 -3.565 -28.101 1.00 64.94 79 LYS A C 1
ATOM 608 O O . LYS A 1 79 ? 2.778 -4.753 -28.244 1.00 64.94 79 LYS A O 1
ATOM 613 N N . ARG A 1 80 ? 1.237 -3.110 -28.161 1.00 60.00 80 ARG A N 1
ATOM 614 C CA . ARG A 1 80 ? 0.184 -3.933 -28.771 1.00 60.00 80 ARG A CA 1
ATOM 615 C C . ARG A 1 80 ? 0.676 -4.290 -30.173 1.00 60.00 80 ARG A C 1
ATOM 617 O O . ARG A 1 80 ? 0.973 -3.384 -30.952 1.00 60.00 80 ARG A O 1
ATOM 624 N N . ALA A 1 81 ? 0.834 -5.580 -30.464 1.00 53.69 81 ALA A N 1
ATOM 625 C CA . ALA A 1 81 ? 1.059 -6.004 -31.837 1.00 53.69 81 ALA A CA 1
ATOM 626 C C . ALA A 1 81 ? -0.117 -5.464 -32.670 1.00 53.69 81 ALA A C 1
ATOM 628 O O . ALA A 1 81 ? -1.257 -5.563 -32.200 1.00 53.69 81 ALA A O 1
ATOM 629 N N . PRO A 1 82 ? 0.112 -4.849 -33.845 1.00 48.12 82 PRO A N 1
ATOM 630 C CA . PRO A 1 82 ? -0.984 -4.625 -34.771 1.00 48.12 82 PRO A CA 1
ATOM 631 C C . PRO A 1 82 ? -1.593 -6.002 -35.031 1.00 48.12 82 PRO A C 1
ATOM 633 O O . PRO A 1 82 ? -0.913 -6.901 -35.522 1.00 48.12 82 PRO A O 1
ATOM 636 N N . GLY A 1 83 ? -2.831 -6.202 -34.579 1.00 51.41 83 GLY A N 1
ATOM 637 C CA . GLY A 1 83 ? -3.588 -7.400 -34.897 1.00 51.41 83 GLY A CA 1
ATOM 638 C C . GLY A 1 83 ? -3.794 -7.403 -36.401 1.00 51.41 83 GLY A C 1
ATOM 639 O O . GLY A 1 83 ? -4.686 -6.725 -36.898 1.00 51.41 83 GLY A O 1
ATOM 640 N N . HIS A 1 84 ? -2.915 -8.090 -37.121 1.00 50.31 84 HIS A N 1
ATOM 641 C CA . HIS A 1 84 ? -3.157 -8.467 -38.498 1.00 50.31 84 HIS A CA 1
ATOM 642 C C . HIS A 1 84 ? -4.089 -9.679 -38.440 1.00 50.31 84 HIS A C 1
ATOM 644 O O . HIS A 1 84 ? -3.649 -10.787 -38.138 1.00 50.31 84 HIS A O 1
ATOM 650 N N . ALA A 1 85 ? -5.384 -9.409 -38.606 1.00 45.34 85 ALA A N 1
ATOM 651 C CA . ALA A 1 85 ? -6.323 -10.369 -39.171 1.00 45.34 85 ALA A CA 1
ATOM 652 C C . ALA A 1 85 ? -6.238 -10.280 -40.699 1.00 45.34 85 ALA A C 1
ATOM 654 O O . ALA A 1 85 ? -6.000 -9.150 -41.194 1.00 45.34 85 ALA A O 1
#

Organism: NCBI:txid29382

Sequence (85 aa):
MNAIKRFGSAMIVPVLMFAFFGIVLGFATLFKNPAIMGSIAEDGTTWFKIWSVIESGGWTIFNHMEIVFVVGLPISLAKRAPGHA

Radius of gyration: 18.59 Å; chains: 1; bounding box: 34×22×59 Å

Secondary structure (DSSP, 8-state):
-HHHHHHHHHTHHHHHHHHHHHHHHHHHHHHT-HHHHGGGGSTTSHHHHHHHHHHHHHHHHHHTHHHHHHHHHHHHHPPPP----

InterPro domains:
  IPR050429 Phosphotransferase System Glucose-Specific EIICBA [PTHR30009] (2-85)